Protein AF-A0A5V9JCR9-F1 (afdb_monomer_lite)

Organism: NCBI:txid90105

Radius of gyration: 24.42 Å; chains: 1; bounding box: 62×35×60 Å

InterPro domains:
  IPR017880 KilA, N-terminal [PS51301] (1-63)
  IPR018004 KilA/APSES-type HTH, DNA-binding [PF04383] (2-63)

Secondary structure (DSSP, 8-state):
-HHHHHHHHHHHTTS--TT--SEEEE-SSSS-EEEE-HHHHHHHHHHH-HHHHHHHHHHHHHHHHHHHHHHHHHHHHHHHHHHHHHHHHH-HHHHTTTSTTSHHHHHHHHHHHHHHHHHHHSTT--

pLDDT: mean 85.92, std 11.16, range [44.62, 97.0]

Sequence (126 aa):
MKRFIKALEAKVQKSTLEQIQPLKIIKGGAEPGVWGVELLAIRYAAWIKPEFEIEVYEVFKTVVRLGVGAMSRLNRIDHIINTETKAISQCASQMAKWGVGGRKRLLHVARERAANEVQMYLPGMV

Structure (mmCIF, N/CA/C/O backbone):
data_AF-A0A5V9JCR9-F1
#
_entry.id   AF-A0A5V9JCR9-F1
#
loop_
_atom_site.group_PDB
_atom_site.id
_atom_site.type_symbol
_atom_site.label_atom_id
_atom_site.label_alt_id
_atom_site.label_comp_id
_atom_site.label_asym_id
_atom_site.label_entity_id
_atom_site.label_seq_id
_atom_site.pdbx_PDB_ins_code
_atom_site.Cartn_x
_atom_site.Cartn_y
_atom_site.Cartn_z
_atom_site.occupancy
_atom_site.B_iso_or_equiv
_atom_site.auth_seq_id
_atom_site.auth_comp_id
_atom_site.auth_asym_id
_atom_site.auth_atom_id
_atom_site.pdbx_PDB_model_num
ATOM 1 N N . MET A 1 1 ? -6.748 1.998 23.954 1.00 82.88 1 MET A N 1
ATOM 2 C CA . MET A 1 1 ? -7.790 2.657 23.135 1.00 82.88 1 MET A CA 1
ATOM 3 C C . MET A 1 1 ? -7.717 4.186 23.119 1.00 82.88 1 MET A C 1
ATOM 5 O O . MET A 1 1 ? -7.535 4.744 22.049 1.00 82.88 1 MET A O 1
ATOM 9 N N . LYS A 1 2 ? -7.769 4.884 24.267 1.00 85.62 2 LYS A N 1
ATOM 10 C CA . LYS A 1 2 ? -7.768 6.368 24.325 1.00 85.62 2 LYS A CA 1
ATOM 11 C C . LYS A 1 2 ? -6.627 7.049 23.543 1.00 85.62 2 LYS A C 1
ATOM 13 O O . LYS A 1 2 ? -6.869 7.993 22.805 1.00 85.62 2 LYS A O 1
ATOM 18 N N . ARG A 1 3 ? -5.393 6.533 23.646 1.00 89.12 3 ARG A N 1
ATOM 19 C CA . ARG A 1 3 ? -4.229 7.046 22.888 1.00 89.12 3 ARG A CA 1
ATOM 20 C C . ARG A 1 3 ? -4.400 6.925 21.368 1.00 89.12 3 ARG A C 1
ATOM 22 O O . ARG A 1 3 ? -3.964 7.804 20.640 1.00 89.12 3 ARG A O 1
ATOM 29 N N . PHE A 1 4 ? -5.042 5.852 20.908 1.00 87.50 4 PHE A N 1
ATOM 30 C CA . PHE A 1 4 ? -5.294 5.606 19.489 1.00 87.50 4 PHE A CA 1
ATOM 31 C C . PHE A 1 4 ? -6.360 6.556 18.940 1.00 87.50 4 PHE A C 1
ATOM 33 O O . PHE A 1 4 ? -6.158 7.140 17.886 1.00 87.50 4 PHE A O 1
ATOM 40 N N . ILE A 1 5 ? -7.441 6.780 19.696 1.00 86.19 5 ILE A N 1
ATOM 41 C CA . ILE A 1 5 ? -8.479 7.763 19.349 1.00 86.19 5 ILE A CA 1
ATOM 42 C C . ILE A 1 5 ? -7.861 9.160 19.206 1.00 86.19 5 ILE A C 1
ATOM 44 O O . ILE A 1 5 ? -8.032 9.786 18.170 1.00 86.19 5 ILE A O 1
ATOM 48 N N . LYS A 1 6 ? -7.032 9.590 20.167 1.00 87.62 6 LYS A N 1
ATOM 49 C CA . LYS A 1 6 ? -6.320 10.878 20.084 1.00 87.62 6 LYS A CA 1
ATOM 50 C C . LYS A 1 6 ? -5.420 10.986 18.842 1.00 87.62 6 LYS A C 1
ATOM 52 O O . LYS A 1 6 ? -5.325 12.045 18.231 1.00 87.62 6 LYS A O 1
ATOM 57 N N . ALA A 1 7 ? -4.751 9.896 18.458 1.00 87.88 7 ALA A N 1
ATOM 58 C CA . ALA A 1 7 ? -3.935 9.861 17.244 1.00 87.88 7 ALA A CA 1
ATOM 59 C C . ALA A 1 7 ? -4.784 9.918 15.959 1.00 87.88 7 ALA A C 1
ATOM 61 O O . ALA A 1 7 ? -4.372 10.551 14.987 1.00 87.88 7 ALA A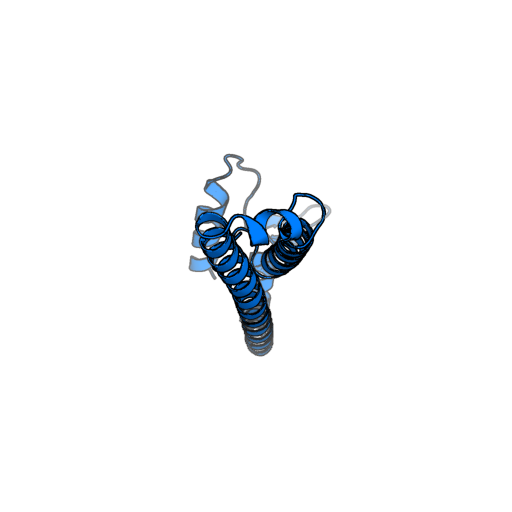 O 1
ATOM 62 N N . LEU A 1 8 ? -5.968 9.293 15.954 1.00 84.44 8 LEU A N 1
ATOM 63 C CA . LEU A 1 8 ? -6.931 9.398 14.855 1.00 84.44 8 LEU A CA 1
ATOM 64 C C . LEU A 1 8 ? -7.463 10.823 14.716 1.00 84.44 8 LEU A C 1
ATOM 66 O O . LEU A 1 8 ? -7.438 11.360 13.614 1.00 84.44 8 LEU A O 1
ATOM 70 N N . GLU A 1 9 ? -7.875 11.449 15.818 1.00 82.31 9 GLU A N 1
ATOM 71 C CA . GLU A 1 9 ? -8.336 12.843 15.839 1.00 82.31 9 GLU A CA 1
ATOM 72 C C . GLU A 1 9 ? -7.273 13.783 15.253 1.00 82.31 9 GLU A C 1
ATOM 74 O O . GLU A 1 9 ? -7.582 14.576 14.369 1.00 82.31 9 GLU A O 1
ATOM 79 N N . ALA A 1 10 ? -6.003 13.623 15.641 1.00 83.38 10 ALA A N 1
ATOM 80 C CA . ALA A 1 10 ? -4.901 14.426 15.105 1.00 83.38 10 ALA A CA 1
ATOM 81 C C . ALA A 1 10 ? -4.647 14.198 13.600 1.00 83.38 10 ALA A C 1
ATOM 83 O O . ALA A 1 10 ? -4.250 15.123 12.890 1.00 83.38 10 ALA A O 1
ATOM 84 N N . LYS A 1 11 ? -4.871 12.977 13.090 1.00 78.50 11 LYS A N 1
ATOM 85 C CA . LYS A 1 11 ? -4.783 12.688 11.648 1.00 78.50 11 LYS A CA 1
ATOM 86 C C . LYS A 1 11 ? -5.949 13.297 10.865 1.00 78.50 11 LYS A C 1
ATOM 88 O O . LYS A 1 11 ? -5.730 13.797 9.765 1.00 78.50 11 LYS A O 1
ATOM 93 N N . VAL A 1 12 ? -7.159 13.240 11.420 1.00 68.38 12 VAL A N 1
ATOM 94 C CA . VAL A 1 12 ? -8.400 13.707 10.782 1.00 68.38 12 VAL A CA 1
ATOM 95 C C . VAL A 1 12 ? -8.529 15.233 10.830 1.00 68.38 12 VAL A C 1
ATOM 97 O O . VAL A 1 12 ? -9.033 15.823 9.882 1.00 68.38 12 VAL A O 1
ATOM 100 N N . GLN A 1 13 ? -7.983 15.903 11.850 1.00 55.16 13 GLN A N 1
ATOM 101 C CA . GLN A 1 13 ? -7.996 17.369 11.989 1.00 55.16 13 GLN A CA 1
ATOM 102 C C . GLN A 1 13 ? -7.307 18.141 10.846 1.00 55.16 13 GLN A C 1
ATOM 104 O O . GLN A 1 13 ? -7.489 19.351 10.744 1.00 55.16 13 GLN A O 1
ATOM 109 N N . LYS A 1 14 ? -6.562 17.477 9.948 1.00 53.72 14 LYS A N 1
ATOM 110 C CA . LYS A 1 14 ? -6.107 18.101 8.692 1.00 53.72 14 LYS A CA 1
ATOM 111 C C . LYS A 1 14 ? -7.248 18.376 7.698 1.00 53.72 14 LYS A C 1
ATOM 113 O O . LYS A 1 14 ? -7.050 19.187 6.800 1.00 53.72 14 LYS A O 1
ATOM 118 N N . SER A 1 15 ? -8.422 17.753 7.849 1.00 52.00 15 SER A N 1
ATOM 119 C CA . SER A 1 15 ? -9.651 18.133 7.142 1.00 52.00 15 SER A CA 1
ATOM 120 C C . SER A 1 15 ? -10.561 18.920 8.089 1.00 52.00 15 SER A C 1
ATOM 122 O O . SER A 1 15 ? -11.092 18.381 9.057 1.00 52.00 15 SER A O 1
ATOM 124 N N . THR A 1 16 ? -10.712 20.210 7.818 1.00 44.62 16 THR A N 1
ATOM 125 C CA . THR A 1 16 ? -11.366 21.245 8.635 1.00 44.62 16 THR A CA 1
ATOM 126 C C . THR A 1 16 ? -12.900 21.167 8.648 1.00 44.62 16 THR A C 1
ATOM 128 O O . THR A 1 16 ? -13.572 22.165 8.404 1.00 44.62 16 THR A O 1
ATOM 131 N N . LEU A 1 17 ? -13.483 19.997 8.915 1.00 54.16 17 LEU A N 1
ATOM 132 C CA . LEU A 1 17 ? -14.926 19.867 9.131 1.00 54.16 17 LEU A CA 1
ATOM 133 C C . LEU A 1 17 ? -15.189 19.115 10.435 1.00 54.16 17 LEU A C 1
ATOM 135 O O . LEU A 1 17 ? -14.801 17.959 10.590 1.00 54.16 17 LEU A O 1
ATOM 139 N N . GLU A 1 18 ? -15.918 19.759 11.348 1.00 52.75 18 GLU A N 1
ATOM 140 C CA . GLU A 1 18 ? -16.395 19.218 12.636 1.00 52.75 18 GLU A CA 1
ATOM 141 C C . GLU A 1 18 ? -17.209 17.909 12.503 1.00 52.75 18 GLU A C 1
ATOM 143 O O . GLU A 1 18 ? -17.527 17.256 13.495 1.00 52.75 18 GLU A O 1
ATOM 148 N N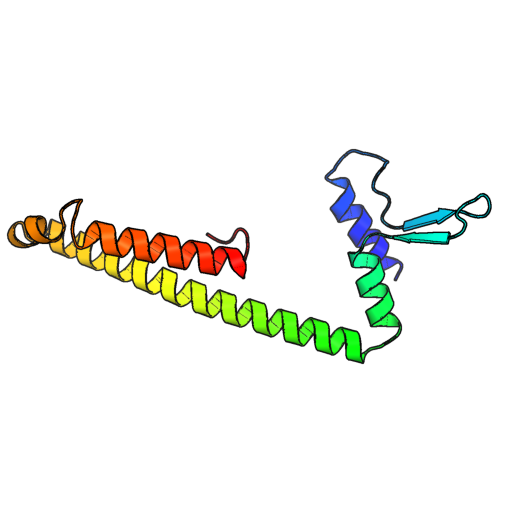 . GLN A 1 19 ? -17.528 17.507 11.269 1.00 54.16 19 GLN A N 1
ATOM 149 C CA . GLN A 1 19 ? -18.341 16.347 10.918 1.00 54.16 19 GLN A CA 1
ATOM 150 C C . GLN A 1 19 ? -17.610 15.000 11.024 1.00 54.16 19 GLN A C 1
ATOM 152 O O . GLN A 1 19 ? -18.277 13.979 11.189 1.00 54.16 19 GLN A O 1
ATOM 157 N N . ILE A 1 20 ? -16.274 14.953 10.964 1.00 61.31 20 ILE A N 1
ATOM 158 C CA . ILE A 1 20 ? -15.534 13.677 10.991 1.00 61.31 20 ILE A CA 1
ATOM 159 C C . ILE A 1 20 ? -15.026 13.396 12.412 1.00 61.31 20 ILE A C 1
ATOM 161 O O . ILE A 1 20 ? -13.834 13.466 12.704 1.00 61.31 20 ILE A O 1
ATOM 165 N N . GLN A 1 21 ? -15.947 13.081 13.326 1.00 70.88 21 GLN A N 1
ATOM 166 C CA . GLN A 1 21 ? -15.579 12.555 14.643 1.00 70.88 21 GLN A CA 1
ATOM 167 C C . GLN A 1 21 ? -15.243 11.057 14.525 1.00 70.88 21 GLN A C 1
ATOM 169 O O . GLN A 1 21 ? -16.069 10.296 14.018 1.00 70.88 21 GLN A O 1
ATOM 174 N N . PRO A 1 22 ? -14.074 10.584 15.008 1.00 77.94 22 PRO A N 1
ATOM 175 C CA . PRO A 1 22 ? -13.701 9.167 14.921 1.00 77.94 22 PRO A CA 1
ATOM 176 C C . PRO A 1 22 ? -14.659 8.212 15.642 1.00 77.94 22 PRO A C 1
ATOM 178 O O . PRO A 1 22 ? -14.676 7.021 15.334 1.00 77.94 22 PRO A O 1
ATOM 181 N N . LEU A 1 23 ? -15.425 8.726 16.608 1.00 83.06 23 LEU A N 1
ATOM 182 C CA . LEU A 1 23 ? -16.386 7.998 17.425 1.00 83.06 23 LEU A CA 1
ATOM 183 C C . LEU A 1 23 ? -17.600 8.898 17.703 1.00 83.06 23 LEU A C 1
ATOM 185 O O . LEU A 1 23 ? -17.438 9.993 18.234 1.00 83.06 23 LEU A O 1
ATOM 189 N N . LYS A 1 24 ? -18.806 8.413 17.407 1.00 84.44 24 LYS A N 1
ATOM 190 C CA . LYS A 1 24 ? -20.088 9.069 17.690 1.00 84.44 24 LYS A CA 1
ATOM 191 C C . LYS A 1 24 ? -20.956 8.138 18.530 1.00 84.44 24 LYS A C 1
ATOM 193 O O . LYS A 1 24 ? -21.214 7.000 18.150 1.00 84.44 24 LYS A O 1
ATOM 198 N N . ILE A 1 25 ? -21.423 8.628 19.673 1.00 85.94 25 ILE A N 1
ATOM 199 C CA . ILE A 1 25 ? -22.267 7.864 20.596 1.00 85.94 25 ILE A CA 1
ATOM 200 C C . ILE A 1 25 ? -23.666 8.473 20.577 1.00 85.94 25 ILE A C 1
ATOM 202 O O . ILE A 1 25 ? -23.832 9.639 20.932 1.00 85.94 25 ILE A O 1
ATOM 206 N N . ILE A 1 26 ? -24.666 7.684 20.185 1.00 86.31 26 ILE A N 1
ATOM 207 C CA . ILE A 1 26 ? -26.074 8.092 20.159 1.00 86.31 26 ILE A CA 1
ATOM 208 C C . ILE A 1 26 ? -26.809 7.330 21.265 1.00 86.31 26 ILE A C 1
ATOM 210 O O . ILE A 1 26 ? -26.931 6.106 21.214 1.00 86.31 26 ILE A O 1
ATOM 214 N N . LYS A 1 27 ? -27.280 8.054 22.287 1.00 84.44 27 LYS A N 1
ATOM 215 C CA . LYS A 1 27 ? -28.036 7.492 23.417 1.00 84.44 27 LYS A CA 1
ATOM 216 C C . LYS A 1 27 ? -29.533 7.782 23.231 1.00 84.44 27 LYS A C 1
ATOM 218 O O . LYS A 1 27 ? -30.007 8.819 23.681 1.00 84.44 27 LYS A O 1
ATOM 223 N N . GLY A 1 28 ? -30.253 6.872 22.570 1.00 82.25 28 GLY A N 1
ATOM 224 C CA . GLY A 1 28 ? -31.703 6.962 22.316 1.00 82.25 28 GLY A CA 1
ATOM 225 C C . GLY A 1 28 ? -32.075 7.375 20.883 1.00 82.25 28 GLY A C 1
ATOM 226 O O . GLY A 1 28 ? -31.204 7.711 20.087 1.00 82.25 28 GLY A O 1
ATOM 227 N N . GLY A 1 29 ? -33.370 7.338 20.553 1.00 86.19 29 GLY A N 1
ATOM 228 C CA . GLY A 1 29 ? -33.886 7.610 19.202 1.00 86.19 29 GLY A CA 1
ATOM 229 C C . GLY A 1 29 ? -34.072 6.347 18.351 1.00 86.19 29 GLY A C 1
ATOM 230 O O . GLY A 1 29 ? -34.081 5.241 18.882 1.00 86.19 29 GLY A O 1
ATOM 231 N N . ALA A 1 30 ? -34.251 6.520 17.036 1.00 79.25 30 ALA A N 1
ATOM 232 C CA . ALA A 1 30 ? -34.529 5.420 16.104 1.00 79.25 30 ALA A CA 1
ATOM 233 C C . ALA A 1 30 ? -33.311 4.512 15.835 1.00 79.25 30 ALA A C 1
ATOM 235 O O . ALA A 1 30 ? -33.484 3.329 15.567 1.00 79.25 30 ALA A O 1
ATOM 236 N N . GLU A 1 31 ? -32.088 5.042 15.958 1.00 83.44 31 GLU A N 1
ATOM 237 C CA . GLU A 1 31 ? -30.837 4.303 15.727 1.00 83.44 31 GLU A CA 1
ATOM 238 C C . GLU A 1 31 ? -29.850 4.487 16.899 1.00 83.44 31 GLU A C 1
ATOM 240 O O . GLU A 1 31 ? -28.832 5.182 16.776 1.00 83.44 31 GLU A O 1
ATOM 245 N N . PRO A 1 32 ? -30.142 3.909 18.079 1.00 87.38 32 PRO A N 1
ATOM 246 C CA . PRO A 1 32 ? -29.227 3.955 19.210 1.00 87.38 32 PRO A CA 1
ATOM 247 C C . PRO A 1 32 ? -27.993 3.093 18.921 1.00 87.38 32 PRO A C 1
ATOM 249 O O . PRO A 1 32 ? -28.103 1.955 18.467 1.00 87.38 32 PRO A O 1
ATOM 252 N N . GLY A 1 33 ? -26.801 3.614 19.210 1.00 87.38 33 GLY A N 1
ATOM 253 C CA . GLY A 1 33 ? -25.574 2.877 18.926 1.00 87.38 33 GLY A CA 1
ATOM 254 C C . GLY A 1 33 ? -24.291 3.680 19.087 1.00 87.38 33 GLY A C 1
ATOM 255 O O . GLY A 1 33 ? -24.292 4.898 19.299 1.00 87.38 33 GLY A O 1
ATOM 256 N N . VAL A 1 34 ? -23.176 2.957 18.987 1.00 87.94 34 VAL A N 1
ATOM 257 C CA . VAL A 1 34 ? -21.823 3.513 18.950 1.00 87.94 34 VAL A CA 1
ATOM 258 C C . VAL A 1 34 ? -21.291 3.350 17.534 1.00 87.94 34 VAL A C 1
ATOM 260 O O . VAL A 1 34 ? -21.071 2.235 17.071 1.00 87.94 34 VAL A O 1
ATOM 263 N N . TRP A 1 35 ? -21.079 4.472 16.862 1.00 85.44 35 TRP A N 1
ATOM 264 C CA . TRP A 1 35 ? -20.592 4.540 15.492 1.00 85.44 35 TRP A CA 1
ATOM 265 C C . TRP A 1 35 ? -19.139 4.990 15.504 1.00 85.44 35 TRP A C 1
ATOM 267 O O . TRP A 1 35 ? -18.776 5.893 16.256 1.00 85.44 35 TRP A O 1
ATOM 277 N N . GLY A 1 36 ? -18.293 4.385 14.681 1.00 85.19 36 GLY A N 1
ATOM 278 C CA . GLY A 1 36 ? -16.886 4.756 14.593 1.00 85.19 36 GLY A CA 1
ATOM 279 C C . GLY A 1 36 ? -16.351 4.593 13.184 1.00 85.19 36 GLY A C 1
ATOM 280 O O . GLY A 1 36 ? -16.929 3.879 12.367 1.00 85.19 36 GLY A O 1
ATOM 281 N N . VAL A 1 37 ? -15.236 5.259 12.905 1.00 87.62 37 VAL A N 1
ATOM 282 C CA . VAL A 1 37 ? -14.521 5.089 11.635 1.00 87.62 37 VAL A CA 1
ATOM 283 C C . VAL A 1 37 ? -13.983 3.662 11.505 1.00 87.62 37 VAL A C 1
ATOM 285 O O . VAL A 1 37 ? -13.629 3.035 12.503 1.00 87.62 37 VAL A O 1
ATOM 288 N N . GLU A 1 38 ? -13.865 3.163 10.275 1.00 88.50 38 GLU A N 1
ATOM 289 C CA . GLU A 1 38 ? -13.425 1.791 9.978 1.00 88.50 38 GLU A CA 1
ATOM 290 C C . GLU A 1 38 ? -12.141 1.405 10.730 1.00 88.50 38 GLU A C 1
ATOM 292 O O . GLU A 1 38 ? -12.073 0.372 11.392 1.00 88.50 38 GLU A O 1
ATOM 297 N N . LEU A 1 39 ? -11.143 2.293 10.736 1.00 89.94 39 LEU A N 1
ATOM 298 C CA . LEU A 1 39 ? -9.868 2.054 11.413 1.00 89.94 39 LEU A CA 1
ATOM 299 C C . LEU A 1 39 ? -10.014 1.897 12.942 1.00 89.94 39 LEU A C 1
ATOM 301 O O . LEU A 1 39 ? -9.234 1.183 13.577 1.00 89.94 39 LEU A O 1
ATOM 305 N N . LEU A 1 40 ? -11.024 2.533 13.545 1.00 90.06 40 LEU A N 1
ATOM 306 C CA . LEU A 1 40 ? -11.362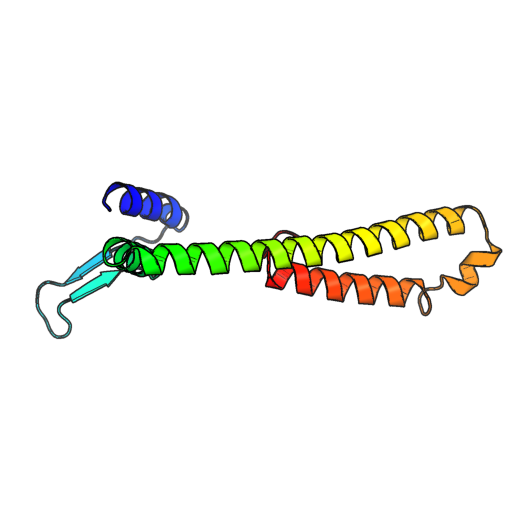 2.352 14.955 1.00 90.06 40 LEU A CA 1
ATOM 307 C C . LEU A 1 40 ? -11.995 0.978 15.201 1.00 90.06 40 LEU A C 1
ATOM 309 O O . LEU A 1 40 ? -11.641 0.324 16.182 1.00 90.06 40 LEU A O 1
ATOM 313 N N . ALA A 1 41 ? -12.878 0.535 14.301 1.00 90.56 41 ALA A N 1
ATOM 314 C CA . ALA A 1 41 ? -13.509 -0.781 14.360 1.00 90.56 41 ALA A CA 1
ATOM 315 C C . ALA A 1 41 ? -12.477 -1.910 14.204 1.00 90.56 41 ALA A C 1
ATOM 317 O O . ALA A 1 41 ? -12.458 -2.830 15.019 1.00 90.56 41 ALA A O 1
ATOM 318 N N . ILE A 1 42 ? -11.545 -1.789 13.251 1.00 91.88 42 ILE A N 1
ATOM 319 C CA . ILE A 1 42 ? -10.429 -2.735 13.074 1.00 91.88 42 ILE A CA 1
ATOM 320 C C . ILE A 1 42 ? -9.581 -2.806 14.349 1.00 91.88 42 ILE A C 1
ATOM 322 O O . ILE A 1 42 ? -9.275 -3.893 14.841 1.00 91.88 42 ILE A O 1
ATOM 326 N N . ARG A 1 43 ? -9.226 -1.654 14.940 1.00 92.75 43 ARG A N 1
ATOM 327 C CA . ARG A 1 43 ? -8.435 -1.643 16.181 1.00 92.75 43 ARG A CA 1
ATOM 328 C C . ARG A 1 43 ? -9.193 -2.249 17.362 1.00 92.75 43 ARG A C 1
ATOM 330 O O . ARG A 1 43 ? -8.569 -2.853 18.233 1.00 92.75 43 ARG A O 1
ATOM 337 N N . TYR A 1 44 ? -10.508 -2.067 17.413 1.00 91.75 44 TYR A N 1
ATOM 338 C CA . TYR A 1 44 ? -11.353 -2.671 18.436 1.00 91.75 44 TYR A CA 1
ATOM 339 C C . TYR A 1 44 ? -11.440 -4.195 18.272 1.00 91.75 44 TYR A C 1
ATOM 341 O O . TYR A 1 44 ? -11.254 -4.912 19.252 1.00 91.75 44 TYR A O 1
ATOM 349 N N . ALA A 1 45 ? -11.613 -4.692 17.044 1.00 92.25 45 ALA A N 1
ATOM 350 C CA . ALA A 1 45 ? -11.584 -6.123 16.743 1.00 92.25 45 ALA A CA 1
ATOM 351 C C . ALA A 1 45 ? -10.247 -6.766 17.151 1.00 92.25 45 ALA A C 1
ATOM 353 O O . ALA A 1 45 ? -10.244 -7.786 17.837 1.00 92.25 45 ALA A O 1
ATOM 354 N N . ALA A 1 46 ? -9.124 -6.110 16.838 1.00 94.38 46 ALA A N 1
ATOM 355 C CA . ALA A 1 46 ? -7.789 -6.529 17.274 1.00 94.38 46 ALA A CA 1
ATOM 356 C C . ALA A 1 46 ? -7.645 -6.589 18.805 1.00 94.38 46 ALA A C 1
ATOM 358 O O . ALA A 1 46 ? -6.979 -7.472 19.336 1.00 94.38 46 ALA A O 1
ATOM 359 N N . TRP A 1 47 ? -8.285 -5.667 19.533 1.00 92.69 47 TRP A N 1
ATOM 360 C CA . TRP A 1 47 ? -8.267 -5.682 20.997 1.00 92.69 47 TRP A CA 1
ATOM 361 C C . TRP A 1 47 ? -9.091 -6.830 21.594 1.00 92.69 47 TRP A C 1
ATOM 363 O O . TRP A 1 47 ? -8.703 -7.366 22.629 1.00 92.69 47 TRP A O 1
ATOM 373 N N . ILE A 1 48 ? -10.204 -7.207 20.957 1.00 93.94 48 ILE A N 1
ATOM 374 C CA . ILE A 1 48 ? -11.029 -8.346 21.388 1.00 93.94 48 ILE A CA 1
ATOM 375 C C . ILE A 1 48 ? -10.318 -9.671 21.102 1.00 93.94 48 ILE A C 1
ATOM 377 O O . ILE A 1 48 ? -10.339 -10.566 21.946 1.00 93.94 48 ILE A O 1
ATOM 381 N N . LYS A 1 49 ? -9.721 -9.805 19.913 1.00 95.56 49 LYS A N 1
ATOM 382 C CA . LYS A 1 49 ? -9.156 -11.060 19.415 1.00 95.56 49 LYS A CA 1
ATOM 383 C C . LYS A 1 49 ? -7.727 -10.850 18.893 1.00 95.56 49 LYS A C 1
ATOM 385 O O . LYS A 1 49 ? -7.566 -10.332 17.786 1.00 95.56 49 LYS A O 1
ATOM 390 N N . PRO A 1 50 ? -6.690 -11.286 19.630 1.00 95.25 50 PRO A N 1
ATOM 391 C CA . PRO A 1 50 ? -5.301 -11.134 19.198 1.00 95.25 50 PRO A CA 1
ATOM 392 C C . PRO A 1 50 ? -4.981 -11.830 17.868 1.00 95.25 50 PRO A C 1
ATOM 394 O O . PRO A 1 50 ? -4.168 -11.322 17.099 1.00 95.25 50 PRO A O 1
ATOM 397 N N . GLU A 1 51 ? -5.634 -12.953 17.548 1.00 95.94 51 GLU A N 1
ATOM 398 C CA . GLU A 1 51 ? -5.391 -13.669 16.286 1.00 95.94 51 GLU A CA 1
ATOM 399 C C . GLU A 1 51 ? -5.775 -12.820 15.067 1.00 95.94 51 GLU A C 1
ATOM 401 O O . GLU A 1 51 ? -5.083 -12.853 14.054 1.00 95.94 51 GLU A O 1
ATOM 406 N N . PHE A 1 52 ? -6.815 -11.988 15.188 1.00 96.19 52 PHE A N 1
ATOM 407 C CA . PHE A 1 52 ? -7.185 -11.041 14.134 1.00 96.19 52 PHE A CA 1
ATOM 408 C C . PHE A 1 52 ? -6.057 -10.032 13.868 1.00 96.19 52 PHE A C 1
ATOM 410 O O . PHE A 1 52 ? -5.770 -9.701 12.720 1.00 96.19 52 PHE A O 1
ATOM 417 N N . GLU A 1 53 ? -5.377 -9.554 14.916 1.00 94.00 53 GLU A N 1
ATOM 418 C CA . GLU A 1 53 ? -4.237 -8.641 14.763 1.00 94.00 53 GLU A CA 1
ATOM 419 C C . GLU A 1 53 ? -3.060 -9.322 14.046 1.00 94.00 53 GLU A C 1
ATOM 421 O O . GLU A 1 53 ? -2.424 -8.709 13.185 1.00 94.00 53 GLU A O 1
ATOM 426 N N . ILE A 1 54 ? -2.807 -10.601 14.346 1.00 96.50 54 ILE A N 1
ATOM 427 C CA . ILE A 1 54 ? -1.771 -11.401 13.677 1.00 96.50 54 ILE A CA 1
ATOM 428 C C . ILE A 1 54 ? -2.078 -11.540 12.180 1.00 96.50 54 ILE A C 1
ATOM 430 O O . ILE A 1 54 ? -1.205 -11.252 11.358 1.00 96.50 54 ILE A O 1
ATOM 434 N N . GLU A 1 55 ? -3.309 -11.906 11.820 1.00 96.00 55 GLU A N 1
ATOM 435 C CA . GLU A 1 55 ? -3.744 -12.041 10.421 1.00 96.00 55 GLU A CA 1
ATOM 436 C C . GLU A 1 55 ? -3.578 -10.723 9.647 1.00 96.00 55 GLU A C 1
ATOM 438 O O . GLU A 1 55 ? -3.008 -10.699 8.551 1.00 96.00 55 GLU A O 1
ATOM 443 N N . VAL A 1 56 ? -3.988 -9.596 10.244 1.00 94.62 56 VAL A N 1
ATOM 444 C CA . VAL A 1 56 ? -3.798 -8.260 9.654 1.00 94.62 56 VAL A CA 1
ATOM 445 C C . VAL A 1 56 ? -2.314 -7.977 9.395 1.00 94.62 56 VAL A C 1
ATOM 447 O O . VAL A 1 56 ? -1.954 -7.480 8.322 1.00 94.62 56 VAL A O 1
ATOM 450 N N . TYR A 1 57 ? -1.426 -8.319 10.334 1.00 96.00 57 TYR A N 1
ATOM 451 C CA . TYR A 1 57 ? 0.017 -8.153 10.142 1.00 96.00 57 TYR A CA 1
ATOM 452 C C . TYR A 1 57 ? 0.590 -9.060 9.052 1.00 96.00 57 TYR A C 1
ATOM 454 O O . TYR A 1 57 ? 1.511 -8.652 8.339 1.00 96.00 57 TYR A O 1
ATOM 462 N N . GLU A 1 58 ? 0.085 -10.277 8.888 1.00 97.00 58 GLU A N 1
ATOM 463 C CA . GLU A 1 58 ? 0.524 -11.182 7.823 1.00 97.00 58 GLU A CA 1
ATOM 464 C C . GLU A 1 58 ? 0.115 -10.705 6.436 1.00 97.00 58 GLU A C 1
ATOM 466 O O . GLU A 1 58 ? 0.954 -10.682 5.525 1.00 97.00 58 GLU A O 1
ATOM 471 N N . VAL A 1 59 ? -1.123 -10.234 6.293 1.00 95.50 59 VAL A N 1
ATOM 472 C CA . VAL A 1 59 ? -1.600 -9.613 5.053 1.00 95.50 59 VAL A CA 1
ATOM 473 C C . VAL A 1 59 ? -0.770 -8.372 4.738 1.00 95.50 59 VAL A C 1
ATOM 475 O O . VAL A 1 59 ? -0.253 -8.250 3.626 1.00 95.50 59 VAL A O 1
ATOM 478 N N . PHE A 1 60 ? -0.544 -7.499 5.724 1.00 94.44 60 PHE A N 1
ATOM 479 C CA . PHE A 1 60 ? 0.287 -6.309 5.545 1.00 94.44 60 PHE A CA 1
ATOM 480 C C . PHE A 1 60 ? 1.709 -6.660 5.078 1.00 94.44 60 PHE A C 1
ATOM 482 O O . PHE A 1 60 ? 2.175 -6.132 4.066 1.00 94.44 60 PHE A O 1
ATOM 489 N N . LYS A 1 61 ? 2.390 -7.600 5.753 1.00 95.25 61 LYS A N 1
ATOM 490 C CA . LYS A 1 61 ? 3.729 -8.076 5.346 1.00 95.25 61 LYS A CA 1
ATOM 491 C C . LYS A 1 61 ? 3.727 -8.610 3.913 1.00 95.25 61 LYS A C 1
ATOM 493 O O . LYS A 1 61 ? 4.674 -8.359 3.169 1.00 95.25 61 LYS A O 1
ATOM 498 N N . THR A 1 62 ? 2.691 -9.353 3.535 1.00 96.00 62 THR A N 1
ATOM 499 C CA . THR A 1 62 ? 2.565 -9.947 2.199 1.00 96.00 62 THR A CA 1
ATOM 500 C C . THR A 1 62 ? 2.419 -8.870 1.130 1.00 96.00 62 THR A C 1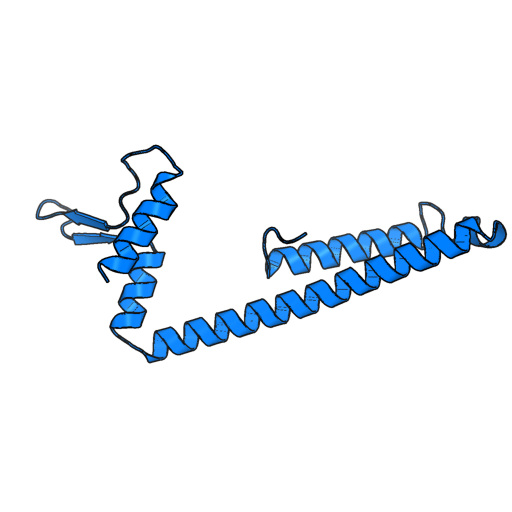
ATOM 502 O O . THR A 1 62 ? 3.191 -8.865 0.173 1.00 96.00 62 THR A O 1
ATOM 505 N N . VAL A 1 63 ? 1.514 -7.909 1.327 1.00 94.25 63 VAL A N 1
ATOM 506 C CA . VAL A 1 63 ? 1.304 -6.785 0.400 1.00 94.25 63 VAL A CA 1
ATOM 507 C C . VAL A 1 63 ? 2.579 -5.958 0.235 1.00 94.25 63 VAL A C 1
ATOM 509 O O . VAL A 1 63 ? 2.991 -5.691 -0.892 1.00 94.25 63 VAL A O 1
ATOM 512 N N . VAL A 1 64 ? 3.267 -5.629 1.333 1.00 92.88 64 VAL A N 1
ATOM 513 C CA . VAL A 1 64 ? 4.534 -4.881 1.272 1.00 92.88 64 VAL A CA 1
ATOM 514 C C . VAL A 1 64 ? 5.603 -5.658 0.500 1.00 92.88 64 VAL A C 1
ATOM 516 O O . VAL A 1 64 ? 6.290 -5.080 -0.340 1.00 92.88 64 VAL A O 1
ATOM 519 N N . ARG A 1 65 ? 5.736 -6.973 0.723 1.00 94.31 65 ARG A N 1
ATOM 520 C CA . ARG A 1 65 ? 6.686 -7.817 -0.026 1.00 94.31 65 ARG A CA 1
ATOM 521 C C . ARG A 1 65 ? 6.373 -7.855 -1.522 1.00 94.31 65 ARG A C 1
ATOM 523 O O . ARG A 1 65 ? 7.298 -7.750 -2.327 1.00 94.31 65 ARG A O 1
ATOM 530 N N . LEU A 1 66 ? 5.097 -7.973 -1.892 1.00 94.06 66 LEU A N 1
ATOM 531 C CA . LEU A 1 66 ? 4.662 -7.921 -3.292 1.00 94.06 66 LEU A CA 1
ATOM 532 C C . LEU A 1 66 ? 4.991 -6.565 -3.921 1.00 94.06 66 LEU A C 1
ATOM 534 O O . LEU A 1 66 ? 5.550 -6.523 -5.018 1.00 94.06 66 LEU A O 1
ATOM 538 N N . GLY A 1 67 ? 4.752 -5.476 -3.188 1.00 92.69 67 GLY A N 1
ATOM 539 C CA . GLY A 1 67 ? 5.112 -4.124 -3.602 1.00 92.69 67 GLY A CA 1
ATOM 540 C C . GLY A 1 67 ? 6.612 -3.931 -3.822 1.00 92.69 67 GLY A C 1
ATOM 541 O O . GLY A 1 67 ? 7.018 -3.412 -4.860 1.00 92.69 67 GLY A O 1
ATOM 542 N N . VAL A 1 68 ? 7.456 -4.416 -2.906 1.00 92.81 68 VAL A N 1
ATOM 543 C CA . VAL A 1 68 ? 8.923 -4.400 -3.077 1.00 92.81 68 VAL A CA 1
ATOM 544 C C . VAL A 1 68 ? 9.341 -5.212 -4.308 1.00 92.81 68 VAL A C 1
ATOM 546 O O . VAL A 1 68 ? 10.194 -4.776 -5.084 1.00 92.81 68 VAL A O 1
ATOM 549 N N . GLY A 1 69 ? 8.706 -6.365 -4.532 1.00 93.94 69 GLY A N 1
ATOM 550 C CA . GLY A 1 69 ? 8.889 -7.169 -5.739 1.00 93.94 69 GLY A CA 1
ATOM 551 C C . GLY A 1 69 ? 8.557 -6.396 -7.020 1.00 93.94 69 GLY A C 1
ATOM 552 O O . GLY A 1 69 ? 9.377 -6.360 -7.940 1.00 93.94 69 GLY A O 1
ATOM 553 N N . ALA A 1 70 ? 7.396 -5.740 -7.074 1.00 93.50 70 ALA A N 1
ATOM 554 C CA . ALA A 1 70 ? 6.998 -4.887 -8.195 1.00 93.50 70 ALA A CA 1
ATOM 555 C C . ALA A 1 70 ? 7.987 -3.733 -8.418 1.00 93.50 70 ALA A C 1
ATOM 557 O O . ALA A 1 70 ? 8.424 -3.496 -9.547 1.00 93.50 70 ALA A O 1
ATOM 558 N N . MET A 1 71 ? 8.445 -3.097 -7.338 1.00 93.44 71 MET A N 1
ATOM 559 C CA . MET A 1 71 ? 9.396 -1.988 -7.405 1.00 93.44 71 MET A CA 1
ATOM 560 C C . MET A 1 71 ? 10.747 -2.433 -7.971 1.00 93.44 71 MET A C 1
ATOM 562 O O . MET A 1 71 ? 11.333 -1.752 -8.809 1.00 93.44 71 MET A O 1
ATOM 566 N N . SER A 1 72 ? 11.230 -3.618 -7.588 1.00 94.56 72 SER A N 1
ATOM 567 C CA . SER A 1 72 ? 12.467 -4.176 -8.151 1.00 94.56 72 SER A CA 1
ATOM 568 C C . SER A 1 72 ? 12.383 -4.405 -9.669 1.00 94.56 72 SER A C 1
ATOM 570 O O . SER A 1 72 ? 13.360 -4.162 -10.383 1.00 94.56 72 SER A O 1
ATOM 572 N N . ARG A 1 73 ? 11.212 -4.812 -10.188 1.00 93.44 73 ARG A N 1
ATOM 573 C CA . ARG A 1 73 ? 10.980 -4.954 -11.634 1.00 93.44 73 ARG A CA 1
ATOM 574 C C . ARG A 1 73 ? 10.988 -3.599 -12.330 1.00 93.44 73 ARG A C 1
ATOM 576 O O . ARG A 1 73 ? 11.642 -3.472 -13.365 1.00 93.44 73 ARG A O 1
ATOM 583 N N . LEU A 1 74 ? 10.321 -2.600 -11.750 1.00 94.81 74 LEU A N 1
ATOM 584 C CA . LEU A 1 74 ? 10.322 -1.231 -12.267 1.00 94.81 74 LEU A CA 1
ATOM 585 C C . LEU A 1 74 ? 11.750 -0.667 -12.332 1.00 94.81 74 LEU A C 1
ATOM 587 O O . LEU A 1 74 ? 12.194 -0.242 -13.397 1.00 94.81 74 LEU A O 1
ATOM 591 N N . ASN A 1 75 ? 12.509 -0.790 -11.239 1.00 95.19 75 ASN A N 1
ATOM 592 C CA . ASN A 1 75 ? 13.906 -0.355 -11.160 1.00 95.19 75 ASN A CA 1
ATOM 593 C C . ASN A 1 75 ? 14.790 -1.033 -12.214 1.00 95.19 75 ASN A C 1
ATOM 595 O O . ASN A 1 75 ? 15.670 -0.399 -12.796 1.00 95.19 75 ASN A O 1
ATOM 599 N N . ARG A 1 76 ? 14.555 -2.321 -12.496 1.00 96.19 76 ARG A N 1
ATOM 600 C CA . ARG A 1 76 ? 15.271 -3.039 -13.557 1.00 96.19 76 ARG A CA 1
ATOM 601 C C . ARG A 1 76 ? 14.965 -2.463 -14.940 1.00 96.19 76 ARG A C 1
ATOM 603 O O . ARG A 1 76 ? 15.887 -2.325 -15.742 1.00 96.19 76 ARG A O 1
ATOM 610 N N . ILE A 1 77 ? 13.705 -2.133 -15.228 1.00 95.25 77 ILE A N 1
ATOM 611 C CA . ILE A 1 77 ? 13.311 -1.514 -16.504 1.00 95.25 77 ILE A CA 1
ATOM 612 C C . ILE A 1 77 ? 13.955 -0.131 -16.640 1.00 95.25 77 ILE A C 1
ATOM 614 O O . ILE A 1 77 ? 14.549 0.155 -17.678 1.00 95.25 77 ILE A O 1
ATOM 618 N N . ASP A 1 78 ? 13.918 0.683 -15.585 1.00 95.12 78 ASP A N 1
ATOM 619 C CA . ASP A 1 78 ? 14.548 2.006 -15.575 1.00 95.12 78 ASP A CA 1
ATOM 620 C C . ASP A 1 78 ? 16.061 1.918 -15.782 1.00 95.12 78 ASP A C 1
ATOM 622 O O . ASP A 1 78 ? 16.633 2.672 -16.574 1.00 95.12 78 ASP A O 1
ATOM 626 N N . HIS A 1 79 ? 16.717 0.944 -15.148 1.00 96.06 79 HIS A N 1
ATOM 627 C CA . HIS A 1 79 ? 18.131 0.688 -15.385 1.00 96.06 79 HIS A CA 1
ATOM 628 C C . HIS A 1 79 ? 18.404 0.334 -16.855 1.00 96.06 79 HIS A C 1
ATOM 630 O O . HIS A 1 79 ? 19.315 0.900 -17.454 1.00 96.06 79 HIS A O 1
ATOM 636 N N . ILE A 1 80 ? 17.613 -0.561 -17.461 1.00 94.56 80 ILE A N 1
ATOM 637 C CA . ILE A 1 80 ? 17.762 -0.936 -18.879 1.00 94.56 80 ILE A CA 1
ATOM 638 C C . ILE A 1 80 ? 17.586 0.286 -19.785 1.00 94.56 80 ILE A C 1
ATOM 640 O O . ILE A 1 80 ? 18.429 0.525 -20.649 1.00 94.56 80 ILE A O 1
ATOM 644 N N . ILE A 1 81 ? 16.540 1.088 -19.564 1.00 92.69 81 ILE A N 1
ATOM 645 C CA . ILE A 1 81 ? 16.295 2.313 -20.336 1.00 92.69 81 ILE A CA 1
ATOM 646 C C . ILE A 1 81 ? 17.500 3.251 -20.240 1.00 92.69 81 ILE A C 1
ATOM 648 O O . ILE A 1 81 ? 17.968 3.750 -21.264 1.00 92.69 81 ILE A O 1
ATOM 652 N N . ASN A 1 82 ? 18.032 3.461 -19.035 1.00 92.81 82 ASN A N 1
ATOM 653 C CA . ASN A 1 82 ? 19.183 4.331 -18.809 1.00 92.81 82 ASN A CA 1
ATOM 654 C C . ASN A 1 82 ? 20.452 3.811 -19.494 1.00 92.81 82 ASN A C 1
ATOM 656 O O . ASN A 1 82 ? 21.175 4.589 -20.118 1.00 92.81 82 ASN A O 1
ATOM 660 N N . THR A 1 83 ? 20.734 2.510 -19.397 1.00 92.44 83 THR A N 1
ATOM 661 C CA . THR A 1 83 ? 21.901 1.895 -20.046 1.00 92.44 83 THR A CA 1
ATOM 662 C C . THR A 1 83 ? 21.807 1.994 -21.564 1.00 92.44 83 THR A C 1
ATOM 664 O O . THR A 1 83 ? 22.770 2.408 -22.209 1.00 92.44 83 THR A O 1
ATOM 667 N N . GLU A 1 84 ? 20.654 1.665 -22.143 1.00 89.56 84 GLU A N 1
ATOM 668 C CA . GLU A 1 84 ? 20.473 1.711 -23.595 1.00 89.56 84 GLU A CA 1
ATOM 669 C C . GLU A 1 84 ? 20.503 3.148 -24.117 1.00 89.56 84 GLU A C 1
ATOM 671 O O . GLU A 1 84 ? 21.205 3.426 -25.086 1.00 89.56 84 GLU A O 1
ATOM 676 N N . THR A 1 85 ? 19.854 4.087 -23.422 1.00 88.44 85 THR A N 1
ATOM 677 C CA . THR A 1 85 ? 19.914 5.520 -23.762 1.00 88.44 85 THR A CA 1
ATOM 678 C C . THR A 1 85 ? 21.360 6.022 -23.816 1.00 88.44 85 THR A C 1
ATOM 680 O O . THR A 1 85 ? 21.730 6.728 -24.757 1.00 88.44 85 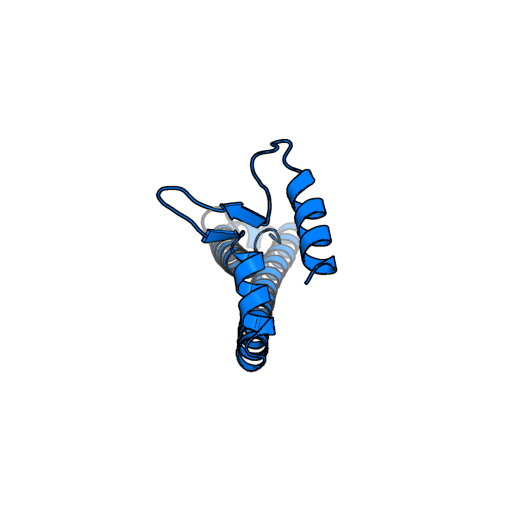THR A O 1
ATOM 683 N N . LYS A 1 86 ? 22.206 5.617 -22.855 1.00 87.75 86 LYS A N 1
ATOM 684 C CA . LYS A 1 86 ? 23.641 5.944 -22.864 1.00 87.75 86 LYS A CA 1
ATOM 685 C C . LYS A 1 86 ? 24.361 5.324 -24.064 1.00 87.75 86 LYS A C 1
ATOM 687 O O . LYS A 1 86 ? 25.085 6.040 -24.751 1.00 87.75 86 LYS A O 1
ATOM 692 N N . ALA A 1 87 ? 24.134 4.043 -24.357 1.00 85.69 87 ALA A N 1
ATOM 693 C CA . ALA A 1 87 ? 24.761 3.364 -25.497 1.00 85.69 87 ALA A CA 1
ATOM 694 C C . ALA A 1 87 ? 24.425 4.040 -26.839 1.00 85.69 87 ALA A C 1
ATOM 696 O O . ALA A 1 87 ? 25.295 4.228 -27.688 1.00 85.69 87 ALA A O 1
ATOM 697 N N . ILE A 1 88 ? 23.184 4.495 -27.005 1.00 84.31 88 ILE A N 1
ATOM 698 C CA . ILE A 1 88 ? 22.729 5.149 -28.239 1.00 84.31 88 ILE A CA 1
ATOM 699 C C . ILE A 1 88 ? 23.358 6.522 -28.424 1.00 84.31 88 ILE A C 1
ATOM 701 O O . ILE A 1 88 ? 23.696 6.880 -29.549 1.00 84.31 88 ILE A O 1
ATOM 705 N N . SER A 1 89 ? 23.571 7.269 -27.336 1.00 79.75 89 SER A N 1
ATOM 706 C CA . SER A 1 89 ? 24.285 8.548 -27.420 1.00 79.75 89 SER A CA 1
ATOM 707 C C . SER A 1 89 ? 25.717 8.394 -27.953 1.00 79.75 89 SER A C 1
ATOM 709 O O . SER A 1 89 ? 26.271 9.343 -28.496 1.00 79.75 89 SER A O 1
ATOM 711 N N . GLN A 1 90 ? 26.295 7.191 -27.846 1.00 81.25 90 GLN A N 1
ATOM 712 C CA . GLN A 1 90 ? 27.649 6.873 -28.300 1.00 81.25 90 GLN A CA 1
ATOM 713 C C . GLN A 1 90 ? 27.691 6.197 -29.682 1.00 81.25 90 GLN A C 1
ATOM 715 O O . GLN A 1 90 ? 28.765 6.107 -30.272 1.00 81.25 90 GLN A O 1
ATOM 720 N N . CYS A 1 91 ? 26.563 5.718 -30.229 1.00 76.50 91 CYS A N 1
ATOM 721 C CA . CYS A 1 91 ? 26.557 4.957 -31.481 1.00 76.50 91 CYS A CA 1
ATOM 722 C C . CYS A 1 91 ? 25.321 5.226 -32.359 1.00 76.50 91 CYS A C 1
ATOM 724 O O . CYS A 1 91 ? 24.236 4.684 -32.135 1.00 76.50 91 CYS A O 1
ATOM 726 N N . ALA A 1 92 ? 25.516 5.979 -33.450 1.00 68.38 92 ALA A N 1
ATOM 727 C CA . ALA A 1 92 ? 24.459 6.329 -34.406 1.00 68.38 92 ALA A CA 1
ATOM 728 C C . ALA A 1 92 ? 23.778 5.106 -35.057 1.00 68.38 92 ALA A C 1
ATOM 730 O O . ALA A 1 92 ? 22.576 5.127 -35.316 1.00 68.38 92 ALA A O 1
ATOM 731 N N . SER A 1 93 ? 24.510 4.002 -35.262 1.00 73.25 93 SER A N 1
ATOM 732 C CA . SER A 1 93 ? 23.957 2.774 -35.863 1.00 73.25 93 SER A CA 1
ATOM 733 C C . SER A 1 93 ? 22.854 2.118 -35.013 1.00 73.25 93 SER A C 1
ATOM 735 O O . SER A 1 93 ? 21.985 1.423 -35.545 1.00 73.25 93 SER A O 1
ATOM 737 N N . GLN A 1 94 ? 22.835 2.370 -33.698 1.00 73.38 94 GLN A N 1
ATOM 738 C CA . GLN A 1 94 ? 21.825 1.840 -32.777 1.00 73.38 94 GLN A CA 1
ATOM 739 C C . GLN A 1 94 ? 20.566 2.721 -32.694 1.00 73.38 94 GLN A C 1
ATOM 741 O O . GLN A 1 94 ? 19.517 2.246 -32.248 1.00 73.38 94 GLN A O 1
ATOM 746 N N . MET A 1 95 ? 20.620 3.965 -33.190 1.00 70.50 95 MET A N 1
ATOM 747 C CA . MET A 1 95 ? 19.499 4.915 -33.138 1.00 70.50 95 MET A CA 1
ATOM 748 C C . MET A 1 95 ? 18.272 4.429 -33.915 1.00 70.50 95 MET A C 1
ATOM 750 O O . MET A 1 95 ? 17.148 4.571 -33.435 1.00 70.50 95 MET A O 1
ATOM 754 N N . ALA A 1 96 ? 18.472 3.799 -35.079 1.00 72.62 96 ALA A N 1
ATOM 755 C CA . ALA A 1 96 ? 17.372 3.313 -35.913 1.00 72.62 96 ALA A CA 1
ATOM 756 C C . ALA A 1 96 ? 16.541 2.216 -35.213 1.00 72.62 96 ALA A C 1
ATOM 758 O O . ALA A 1 96 ? 15.316 2.206 -35.313 1.00 72.62 96 ALA A O 1
ATOM 759 N N . LYS A 1 97 ? 17.187 1.329 -34.438 1.00 76.06 97 LYS A N 1
ATOM 760 C CA . LYS A 1 97 ? 16.517 0.253 -33.676 1.00 76.06 97 LYS A CA 1
ATOM 761 C C . LYS A 1 97 ? 15.829 0.759 -32.398 1.00 76.06 97 LYS A C 1
ATOM 763 O O . LYS A 1 97 ? 14.859 0.155 -31.936 1.00 76.06 97 LYS A O 1
ATOM 768 N N . TRP A 1 98 ? 16.312 1.867 -31.836 1.00 80.25 98 TRP A N 1
ATOM 769 C CA . TRP A 1 98 ? 15.749 2.522 -30.648 1.00 80.25 98 TRP A CA 1
ATOM 770 C C . TRP A 1 98 ? 14.630 3.529 -30.951 1.00 80.25 98 TRP A C 1
ATOM 772 O O . TRP A 1 98 ? 14.060 4.120 -30.035 1.00 80.25 98 TRP A O 1
ATOM 782 N N . GLY A 1 99 ? 14.297 3.743 -32.224 1.00 77.81 99 GLY A N 1
ATOM 783 C CA . GLY A 1 99 ? 13.298 4.723 -32.641 1.00 77.81 99 GLY A CA 1
ATOM 784 C C . GLY A 1 99 ? 11.951 4.632 -31.903 1.00 77.81 99 GLY A C 1
ATOM 785 O O . GLY A 1 99 ? 11.600 3.631 -31.274 1.00 77.81 99 GLY A O 1
ATOM 786 N N . VAL A 1 100 ? 11.166 5.703 -32.027 1.00 69.56 100 VAL A N 1
ATOM 787 C CA . VAL A 1 100 ? 9.920 5.974 -31.280 1.00 69.56 100 VAL A CA 1
ATOM 788 C C . VAL A 1 100 ? 8.884 4.838 -31.344 1.00 69.56 100 VAL A C 1
ATOM 790 O O . VAL A 1 100 ? 8.096 4.687 -30.418 1.00 69.56 100 VAL A O 1
ATOM 793 N N . GLY A 1 101 ? 8.891 4.007 -32.391 1.00 74.81 101 GLY A N 1
ATOM 794 C CA . GLY A 1 101 ? 7.969 2.873 -32.542 1.00 74.81 101 GLY A CA 1
ATOM 795 C C . GLY A 1 101 ? 8.493 1.512 -32.064 1.00 74.81 101 GLY A C 1
ATOM 796 O O . GLY A 1 101 ? 7.702 0.582 -31.953 1.00 74.81 101 GLY A O 1
ATOM 797 N N . GLY A 1 102 ? 9.797 1.381 -31.798 1.00 83.50 102 GLY A N 1
ATOM 798 C CA . GLY A 1 102 ? 10.465 0.095 -31.574 1.00 83.50 102 GLY A CA 1
ATOM 799 C C . GLY A 1 102 ? 10.752 -0.202 -30.102 1.00 83.50 102 GLY A C 1
ATOM 800 O O . GLY A 1 102 ? 9.874 -0.144 -29.238 1.00 83.50 102 GLY A O 1
ATOM 801 N N . ARG A 1 103 ? 12.019 -0.516 -29.804 1.00 88.00 103 ARG A N 1
ATOM 802 C CA . ARG A 1 103 ? 12.466 -0.962 -28.474 1.00 88.00 103 ARG A CA 1
ATOM 803 C C . ARG A 1 103 ? 12.175 0.050 -27.361 1.00 88.00 103 ARG A C 1
ATOM 805 O O . ARG A 1 103 ? 11.732 -0.349 -26.287 1.00 88.00 103 ARG A O 1
ATOM 812 N N . LYS A 1 104 ? 12.333 1.348 -27.639 1.00 88.88 104 LYS A N 1
ATOM 813 C CA . LYS A 1 104 ? 12.036 2.426 -26.686 1.00 88.88 104 LYS A CA 1
ATOM 814 C C . LYS A 1 104 ? 10.576 2.393 -26.223 1.00 88.88 104 LYS A C 1
ATOM 816 O O . LYS A 1 104 ? 10.308 2.449 -25.027 1.00 88.88 104 LYS A O 1
ATOM 821 N N . ARG A 1 105 ? 9.626 2.239 -27.153 1.00 89.88 105 ARG A N 1
ATOM 822 C CA . ARG A 1 105 ? 8.192 2.172 -26.826 1.00 89.88 105 ARG A CA 1
ATOM 823 C C . ARG A 1 105 ? 7.860 0.938 -26.000 1.00 89.88 105 ARG A C 1
ATOM 825 O O . ARG A 1 105 ? 7.131 1.055 -25.023 1.00 89.88 105 ARG A O 1
ATOM 832 N N . LEU A 1 106 ? 8.417 -0.219 -26.356 1.00 91.81 106 LEU A N 1
ATOM 833 C CA . LEU A 1 106 ? 8.201 -1.461 -25.608 1.00 91.81 106 LEU A CA 1
ATOM 834 C C . LEU A 1 106 ? 8.663 -1.335 -24.151 1.00 91.81 106 LEU A C 1
ATOM 836 O O . LEU A 1 106 ? 7.939 -1.750 -23.249 1.00 91.81 106 LEU A O 1
ATOM 840 N N . LEU A 1 107 ? 9.825 -0.718 -23.916 1.00 93.19 107 LEU A N 1
ATOM 841 C CA . LEU A 1 107 ? 10.343 -0.494 -22.566 1.00 93.19 107 LEU A CA 1
ATOM 842 C C . LEU A 1 107 ? 9.499 0.512 -21.777 1.00 93.19 107 LEU A C 1
ATOM 844 O O . LEU A 1 107 ? 9.215 0.259 -20.611 1.00 93.19 107 LEU A O 1
ATOM 848 N N . HIS A 1 108 ? 9.042 1.607 -22.393 1.00 93.12 108 HIS A N 1
ATOM 849 C CA . HIS A 1 108 ? 8.156 2.557 -21.710 1.00 93.12 108 HIS A CA 1
ATOM 850 C C . HIS A 1 108 ? 6.778 1.960 -21.398 1.00 93.12 108 HIS A C 1
ATOM 852 O O . HIS A 1 108 ? 6.283 2.149 -20.293 1.00 93.12 108 HIS A O 1
ATOM 858 N N . VAL A 1 109 ? 6.199 1.162 -22.299 1.00 94.62 109 VAL A N 1
ATOM 859 C CA . VAL A 1 109 ? 4.947 0.434 -22.023 1.00 94.62 109 VAL A CA 1
ATOM 860 C C . VAL A 1 109 ? 5.149 -0.586 -20.897 1.00 94.62 109 VAL A C 1
ATOM 862 O O . VAL A 1 109 ? 4.300 -0.721 -20.017 1.00 94.62 109 VAL A O 1
ATOM 865 N N . ALA A 1 110 ? 6.277 -1.302 -20.885 1.00 93.88 110 ALA A N 1
ATOM 866 C CA . ALA A 1 110 ? 6.610 -2.211 -19.789 1.00 93.88 110 ALA A CA 1
ATOM 867 C C . ALA A 1 110 ? 6.795 -1.457 -18.461 1.00 93.88 110 ALA A C 1
ATOM 869 O O . ALA A 1 110 ? 6.335 -1.931 -17.423 1.00 93.88 110 ALA A O 1
ATOM 870 N N . ARG A 1 111 ? 7.417 -0.273 -18.501 1.00 95.25 111 ARG A N 1
ATOM 871 C CA . ARG A 1 111 ? 7.584 0.616 -17.348 1.00 95.25 111 ARG A CA 1
ATOM 872 C C . ARG A 1 111 ? 6.237 1.072 -16.797 1.00 95.25 111 ARG A C 1
ATOM 874 O O . ARG A 1 111 ? 6.029 0.965 -15.599 1.00 95.25 111 ARG A O 1
ATOM 881 N N . GLU A 1 112 ? 5.319 1.530 -17.648 1.00 94.69 112 GLU A N 1
ATOM 882 C CA . GLU A 1 112 ? 3.967 1.939 -17.237 1.00 94.69 112 GLU A CA 1
ATOM 883 C C . GLU A 1 112 ? 3.207 0.788 -16.570 1.00 94.69 112 GLU A C 1
ATOM 885 O O . GLU A 1 112 ? 2.592 0.970 -15.523 1.00 94.69 112 GLU A O 1
ATOM 890 N N . ARG A 1 113 ? 3.301 -0.428 -17.120 1.00 93.31 113 ARG A N 1
ATOM 891 C CA . ARG A 1 113 ? 2.693 -1.619 -16.504 1.00 93.31 113 ARG A CA 1
ATOM 892 C C . ARG A 1 113 ? 3.289 -1.925 -15.131 1.00 93.31 113 ARG A C 1
ATOM 894 O O . ARG A 1 113 ? 2.538 -2.179 -14.196 1.00 93.31 113 ARG A O 1
ATOM 901 N N . ALA A 1 114 ? 4.614 -1.878 -15.006 1.00 93.06 114 ALA A N 1
ATOM 902 C CA . ALA A 1 114 ? 5.289 -2.093 -13.729 1.00 93.06 114 ALA A CA 1
ATOM 903 C C . ALA A 1 114 ? 4.961 -0.982 -12.715 1.00 93.06 114 ALA A C 1
ATOM 905 O O . ALA A 1 114 ? 4.756 -1.274 -11.543 1.00 93.06 114 ALA A O 1
ATOM 906 N N . ALA A 1 115 ? 4.843 0.271 -13.158 1.00 93.31 115 ALA A N 1
ATOM 907 C CA . ALA A 1 115 ? 4.429 1.397 -12.325 1.00 93.31 115 ALA A CA 1
ATOM 908 C C . ALA A 1 115 ? 3.000 1.218 -11.791 1.00 93.31 115 ALA A C 1
ATOM 910 O O . ALA A 1 115 ? 2.770 1.382 -10.595 1.00 93.31 115 ALA A O 1
ATOM 911 N N . ASN A 1 116 ? 2.061 0.798 -12.645 1.00 93.25 116 ASN A N 1
ATOM 912 C CA . ASN A 1 116 ? 0.693 0.485 -12.227 1.00 93.25 116 ASN A CA 1
ATOM 913 C C . ASN A 1 116 ? 0.655 -0.656 -11.200 1.00 93.25 116 ASN A C 1
ATOM 915 O O . ASN A 1 116 ? -0.112 -0.606 -10.241 1.00 93.25 116 ASN A O 1
ATOM 919 N N . GLU A 1 117 ? 1.504 -1.670 -11.374 1.00 92.12 117 GLU A N 1
ATOM 920 C CA . GLU A 1 117 ? 1.624 -2.773 -10.422 1.00 92.12 117 GLU A CA 1
ATOM 921 C C . GLU A 1 117 ? 2.185 -2.311 -9.068 1.00 92.12 117 GLU A C 1
ATOM 923 O O . GLU A 1 117 ? 1.670 -2.700 -8.021 1.00 92.12 117 GLU A O 1
ATOM 928 N N . VAL A 1 118 ? 3.197 -1.438 -9.058 1.00 92.94 118 VAL A N 1
ATOM 929 C CA . VAL A 1 118 ? 3.691 -0.839 -7.809 1.00 92.94 118 VAL A CA 1
ATOM 930 C C . VAL A 1 118 ? 2.595 -0.015 -7.144 1.00 92.94 118 VAL A C 1
ATOM 932 O O . VAL A 1 118 ? 2.375 -0.179 -5.949 1.00 92.94 118 VAL A O 1
ATOM 935 N N . GLN A 1 119 ? 1.865 0.806 -7.902 1.00 91.56 119 GLN A N 1
ATOM 936 C CA . GLN A 1 119 ? 0.787 1.642 -7.372 1.00 91.56 119 GLN A CA 1
ATOM 937 C C . GLN A 1 119 ? -0.348 0.816 -6.743 1.00 91.56 119 GLN A C 1
ATOM 939 O O . GLN A 1 119 ? -0.972 1.270 -5.785 1.00 91.56 119 GLN A O 1
ATOM 944 N N . MET A 1 120 ? -0.593 -0.401 -7.242 1.00 91.50 120 MET A N 1
ATOM 945 C CA . MET A 1 120 ? -1.574 -1.328 -6.669 1.00 91.50 120 MET A CA 1
ATOM 946 C C . MET A 1 120 ? -1.196 -1.781 -5.250 1.00 91.50 120 MET A C 1
ATOM 948 O O . MET A 1 120 ? -2.073 -1.902 -4.397 1.00 91.50 120 MET A O 1
ATOM 952 N N . TYR A 1 121 ? 0.088 -2.034 -4.984 1.00 91.12 121 TYR A N 1
ATOM 953 C CA . TYR A 1 121 ? 0.556 -2.536 -3.684 1.00 91.12 121 TYR A CA 1
ATOM 954 C C . TYR A 1 121 ? 1.069 -1.435 -2.745 1.00 91.12 121 TYR A C 1
ATOM 956 O O . TYR A 1 121 ? 0.978 -1.566 -1.526 1.00 91.12 121 TYR A O 1
ATOM 964 N N . LEU A 1 122 ? 1.635 -0.368 -3.306 1.00 89.00 122 LEU A N 1
ATOM 965 C CA . LEU A 1 122 ? 2.322 0.723 -2.618 1.00 89.00 122 LEU A CA 1
ATOM 966 C C . LEU A 1 122 ? 1.876 2.073 -3.209 1.00 89.00 122 LEU A C 1
ATOM 968 O O . LEU A 1 122 ? 2.636 2.724 -3.932 1.00 89.00 122 LEU A O 1
ATOM 972 N N . PRO A 1 123 ? 0.635 2.503 -2.929 1.00 85.44 123 PRO A N 1
ATOM 973 C CA . PRO A 1 123 ? 0.084 3.714 -3.518 1.00 85.44 123 PRO A CA 1
ATOM 974 C C . PRO A 1 123 ? 0.876 4.962 -3.106 1.00 85.44 123 PRO A C 1
ATOM 976 O O . PRO A 1 123 ? 1.146 5.181 -1.924 1.00 85.44 123 PRO A O 1
ATOM 979 N N . GLY A 1 124 ? 1.214 5.800 -4.090 1.00 81.25 124 GLY A N 1
ATOM 980 C CA . GLY A 1 124 ? 1.923 7.070 -3.893 1.00 81.25 124 GLY A CA 1
ATOM 981 C C . GLY A 1 124 ? 3.451 6.959 -3.868 1.00 81.25 124 GLY A C 1
ATOM 982 O O . GLY A 1 124 ? 4.113 7.923 -3.491 1.00 81.25 124 GLY A O 1
ATOM 983 N N . MET A 1 125 ? 4.011 5.801 -4.239 1.00 77.56 125 MET A N 1
ATOM 984 C CA . MET A 1 125 ? 5.464 5.582 -4.314 1.00 77.56 125 MET A CA 1
ATOM 985 C C . MET A 1 125 ? 6.080 5.766 -5.714 1.00 77.56 125 MET A C 1
ATOM 987 O O . MET A 1 125 ? 7.308 5.745 -5.813 1.00 77.56 125 MET A O 1
ATOM 991 N N . VAL A 1 126 ? 5.273 5.921 -6.772 1.00 65.25 126 VAL A N 1
ATOM 992 C CA . VAL A 1 126 ? 5.716 6.055 -8.178 1.00 65.25 126 VAL A CA 1
ATOM 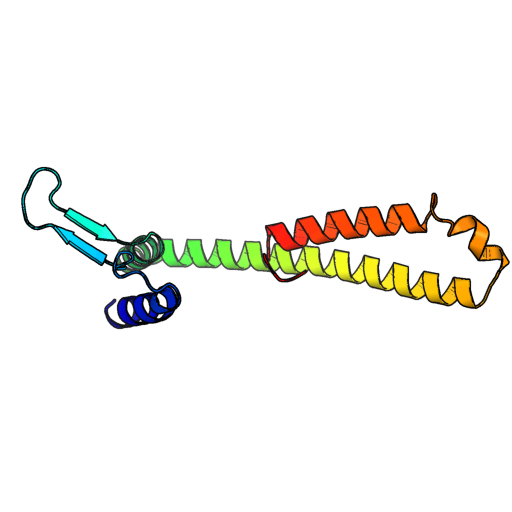993 C C . VAL A 1 126 ? 5.169 7.324 -8.807 1.00 65.25 126 VAL A C 1
ATOM 995 O O . VAL A 1 126 ? 4.012 7.673 -8.485 1.00 65.25 126 VAL A O 1
#

Foldseek 3Di:
DVVVLVVVCVVCVVPPDPPQRQWDAADDDPDGDIDGDPVVVQVVVCVVDVVSVVVVVVVLVVLVVQLVVLVVQLVVLVVVLVVLVVVCVVDVVCDVQCDPPHDVVVSVVSNVVSVVSNCVSPNPPD